Protein AF-A0A522HQA5-F1 (afdb_monomer_lite)

Foldseek 3Di:
DWDKDFLQDVVNVGDPDQLRIDTHDPVLRVCCVDNPCVVVSSVVVNVVSVPDPD

Structure (mmCIF, N/CA/C/O backbone):
data_AF-A0A522HQA5-F1
#
_entry.id   AF-A0A522HQA5-F1
#
loop_
_atom_site.group_PDB
_atom_site.id
_atom_site.type_symbol
_atom_site.label_atom_id
_atom_site.label_alt_id
_atom_site.label_comp_id
_atom_site.label_asym_id
_atom_site.label_entity_id
_atom_site.label_seq_id
_atom_s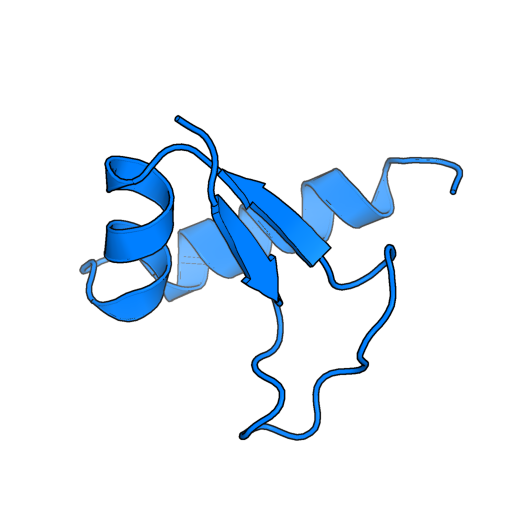ite.pdbx_PDB_ins_code
_atom_site.Cartn_x
_atom_site.Cartn_y
_atom_site.Cartn_z
_atom_site.occupancy
_atom_site.B_iso_or_equiv
_atom_site.auth_seq_id
_atom_site.auth_comp_id
_atom_site.auth_asym_id
_atom_site.auth_atom_id
_atom_site.pdbx_PDB_model_num
ATOM 1 N N . MET A 1 1 ? -11.083 -6.807 -15.037 1.00 86.75 1 MET A N 1
ATOM 2 C CA . MET A 1 1 ? -10.766 -7.689 -13.895 1.00 86.75 1 MET A CA 1
ATOM 3 C C . MET A 1 1 ? -9.999 -6.868 -12.875 1.00 86.75 1 MET A C 1
ATOM 5 O O . MET A 1 1 ? -9.163 -6.083 -13.303 1.00 86.75 1 MET A O 1
ATOM 9 N N . LEU A 1 2 ? -10.332 -6.973 -11.590 1.00 96.88 2 LEU A N 1
ATOM 10 C CA . LEU A 1 2 ? -9.580 -6.339 -10.503 1.00 96.88 2 LEU A CA 1
ATOM 11 C C . LEU A 1 2 ? -8.750 -7.405 -9.780 1.00 96.88 2 LEU A C 1
ATOM 13 O O . LEU A 1 2 ? -9.115 -8.578 -9.793 1.00 96.88 2 LEU A O 1
ATOM 17 N N . GLU A 1 3 ? -7.653 -6.986 -9.165 1.00 98.19 3 GLU A N 1
ATOM 18 C CA . GLU A 1 3 ? -6.696 -7.820 -8.443 1.00 98.19 3 GLU A CA 1
ATOM 19 C C . GLU A 1 3 ? -6.511 -7.246 -7.035 1.00 98.19 3 GLU A C 1
ATOM 21 O O . GLU A 1 3 ? -6.408 -6.029 -6.869 1.00 98.19 3 GLU A O 1
ATOM 26 N N . VAL A 1 4 ? -6.499 -8.112 -6.020 1.00 97.25 4 VAL A N 1
ATOM 27 C CA . VAL A 1 4 ? -6.240 -7.700 -4.635 1.00 97.25 4 VAL A CA 1
ATOM 28 C C . VAL A 1 4 ? -4.744 -7.469 -4.459 1.00 97.25 4 VAL A C 1
ATOM 30 O O . VAL A 1 4 ? -3.928 -8.300 -4.856 1.00 97.25 4 VAL A O 1
ATOM 33 N N . HIS A 1 5 ? -4.398 -6.340 -3.852 1.00 97.69 5 HIS A N 1
ATOM 34 C CA . HIS A 1 5 ? -3.031 -5.946 -3.561 1.00 97.69 5 HIS A CA 1
ATOM 35 C C . HIS A 1 5 ? -2.881 -5.569 -2.093 1.00 97.69 5 HIS A C 1
ATOM 37 O O . HIS A 1 5 ? -3.588 -4.677 -1.624 1.00 97.69 5 HIS A O 1
ATOM 43 N N . HIS A 1 6 ? -1.917 -6.176 -1.402 1.00 98.25 6 HIS A N 1
ATOM 44 C CA . HIS A 1 6 ? -1.479 -5.713 -0.087 1.00 98.25 6 HIS A CA 1
ATOM 45 C C . HIS A 1 6 ? -0.515 -4.530 -0.235 1.00 98.25 6 HIS A C 1
ATOM 47 O O . HIS A 1 6 ? 0.543 -4.666 -0.853 1.00 98.25 6 HIS A O 1
ATOM 53 N N . VAL A 1 7 ? -0.871 -3.373 0.329 1.00 96.69 7 VAL A N 1
ATOM 54 C CA . VAL A 1 7 ? -0.094 -2.127 0.244 1.00 96.69 7 VAL A CA 1
ATOM 55 C C . VAL A 1 7 ? 1.284 -2.313 0.866 1.00 96.69 7 VAL A C 1
ATOM 57 O O . VAL A 1 7 ? 2.287 -1.997 0.224 1.00 96.69 7 VAL A O 1
ATOM 60 N N . VAL A 1 8 ? 1.342 -2.865 2.078 1.00 95.81 8 VAL A N 1
ATOM 61 C CA . VAL A 1 8 ? 2.541 -3.471 2.659 1.00 95.81 8 VAL A CA 1
ATOM 62 C C . VAL A 1 8 ? 2.512 -4.967 2.315 1.00 95.81 8 VAL A C 1
ATOM 64 O O . VAL A 1 8 ? 1.586 -5.657 2.738 1.00 95.81 8 VAL A O 1
ATOM 67 N N . PRO A 1 9 ? 3.477 -5.496 1.545 1.00 96.25 9 PRO A N 1
ATOM 68 C CA . PRO A 1 9 ? 3.504 -6.893 1.144 1.00 96.25 9 PRO A CA 1
ATOM 69 C C . PRO A 1 9 ? 3.588 -7.812 2.354 1.00 96.25 9 PRO A C 1
ATOM 71 O O . PRO A 1 9 ? 4.323 -7.532 3.300 1.00 96.25 9 PRO A O 1
ATOM 74 N N . LEU A 1 10 ? 2.943 -8.972 2.267 1.00 97.00 10 LEU A N 1
ATOM 75 C CA . LEU A 1 10 ? 3.027 -9.998 3.311 1.00 97.00 10 LEU A CA 1
ATOM 76 C C . LEU A 1 10 ? 4.479 -10.456 3.556 1.00 97.00 10 LEU A C 1
ATOM 78 O O . LEU A 1 10 ? 4.876 -10.698 4.691 1.00 97.00 10 LEU A O 1
ATOM 82 N N . ALA A 1 11 ? 5.309 -10.496 2.505 1.00 96.56 11 ALA A N 1
ATOM 83 C CA . ALA A 1 11 ? 6.740 -10.808 2.609 1.00 96.56 11 ALA A CA 1
ATOM 84 C C . ALA A 1 11 ? 7.556 -9.744 3.374 1.00 96.56 11 ALA A C 1
ATOM 86 O O . ALA A 1 11 ? 8.656 -10.035 3.833 1.00 96.56 11 ALA A O 1
ATOM 87 N N . GLU A 1 12 ? 7.025 -8.524 3.513 1.00 95.44 12 GLU A N 1
ATOM 88 C CA . GLU A 1 12 ? 7.594 -7.425 4.308 1.00 95.44 12 GLU A CA 1
ATOM 89 C C . GLU A 1 12 ? 6.888 -7.302 5.676 1.00 95.44 12 GLU A C 1
ATOM 91 O O . GLU A 1 12 ? 6.932 -6.241 6.293 1.00 95.44 12 GLU A O 1
ATOM 96 N N . HIS A 1 13 ? 6.230 -8.370 6.148 1.00 96.56 13 HIS A N 1
ATOM 97 C CA . HIS A 1 13 ? 5.431 -8.401 7.382 1.00 96.56 13 HIS A CA 1
ATOM 98 C C . HIS A 1 13 ? 4.203 -7.473 7.379 1.00 96.56 13 HIS A C 1
ATOM 100 O O . HIS A 1 13 ? 3.783 -7.003 8.433 1.00 96.56 13 HIS A O 1
ATOM 106 N N . GLY A 1 14 ? 3.614 -7.199 6.211 1.00 96.44 14 GLY A N 1
ATOM 107 C CA . GLY A 1 14 ? 2.311 -6.537 6.134 1.00 96.44 14 GLY A CA 1
ATOM 108 C C . GLY A 1 14 ? 1.172 -7.433 6.625 1.00 96.44 14 GLY A C 1
ATOM 109 O O . GLY A 1 14 ? 1.206 -8.646 6.422 1.00 96.44 14 GLY A O 1
ATOM 110 N N . ASP A 1 15 ? 0.149 -6.830 7.230 1.00 96.56 15 ASP A N 1
ATOM 111 C CA . ASP A 1 15 ? -1.015 -7.553 7.749 1.00 96.56 15 ASP A CA 1
ATOM 112 C C . ASP A 1 15 ? -1.942 -8.036 6.625 1.00 96.56 15 ASP A C 1
ATOM 114 O O . ASP A 1 15 ? -2.209 -7.306 5.665 1.00 96.56 15 ASP A O 1
ATOM 118 N N . ASP A 1 16 ? -2.506 -9.235 6.768 1.00 97.19 16 ASP A N 1
ATOM 119 C CA . ASP A 1 16 ? -3.545 -9.743 5.865 1.00 97.19 16 ASP A CA 1
ATOM 120 C C . ASP A 1 16 ? -4.932 -9.233 6.296 1.00 97.19 16 ASP A C 1
ATOM 122 O O . ASP A 1 16 ? -5.755 -9.957 6.855 1.00 97.19 16 ASP A O 1
ATOM 126 N N . THR A 1 17 ? -5.156 -7.928 6.121 1.00 95.12 17 THR A N 1
ATOM 127 C CA . THR A 1 17 ? -6.383 -7.233 6.544 1.00 95.12 17 THR A CA 1
ATOM 128 C C . THR A 1 17 ? -6.890 -6.270 5.474 1.00 95.12 17 THR A C 1
ATOM 130 O O . THR A 1 17 ? -6.139 -5.819 4.608 1.00 95.12 17 THR A O 1
ATOM 133 N N . LEU A 1 18 ? -8.171 -5.889 5.564 1.00 94.19 18 LEU A N 1
ATOM 134 C CA . LEU A 1 18 ? -8.775 -4.889 4.673 1.00 94.19 18 LEU A CA 1
ATOM 135 C C . LEU A 1 18 ? -8.084 -3.522 4.764 1.00 94.19 18 LEU A C 1
ATOM 137 O O . LEU A 1 18 ? -7.952 -2.841 3.753 1.00 94.19 18 LEU A O 1
ATOM 141 N N . ALA A 1 19 ? -7.573 -3.153 5.941 1.00 95.25 19 ALA A N 1
ATOM 142 C CA . ALA A 1 19 ? -6.830 -1.908 6.142 1.00 95.25 19 ALA A CA 1
ATOM 143 C C . ALA A 1 19 ? -5.492 -1.865 5.374 1.00 95.25 19 ALA A C 1
ATOM 145 O O . ALA A 1 19 ? -4.931 -0.791 5.167 1.00 95.25 19 ALA A O 1
ATOM 146 N N . ASN A 1 20 ? -4.986 -3.019 4.930 1.00 96.62 20 ASN A N 1
ATOM 147 C CA . ASN A 1 20 ? -3.765 -3.139 4.141 1.00 96.62 20 ASN A CA 1
ATOM 148 C C . ASN A 1 20 ? -4.034 -3.620 2.704 1.00 96.62 20 ASN A C 1
ATOM 150 O O . ASN A 1 20 ? -3.089 -3.798 1.943 1.00 96.62 20 ASN A O 1
ATOM 154 N N . ALA A 1 21 ? -5.287 -3.834 2.296 1.00 96.69 21 ALA A N 1
ATOM 155 C CA . ALA A 1 21 ? -5.618 -4.421 1.000 1.00 96.69 21 ALA A CA 1
ATOM 156 C C . ALA A 1 21 ? -6.447 -3.472 0.123 1.00 96.69 21 ALA A C 1
ATOM 158 O O . ALA A 1 21 ? -7.335 -2.770 0.596 1.00 96.69 21 ALA A O 1
ATOM 159 N N . ALA A 1 22 ? -6.189 -3.478 -1.186 1.00 97.00 22 ALA A N 1
ATOM 160 C CA . ALA A 1 22 ? -6.977 -2.732 -2.166 1.00 97.00 22 ALA A CA 1
ATOM 161 C C . ALA A 1 22 ? -7.226 -3.542 -3.441 1.00 97.00 22 ALA A C 1
ATOM 163 O O . ALA A 1 22 ? -6.356 -4.280 -3.901 1.00 97.00 22 ALA A O 1
ATOM 164 N N . ALA A 1 23 ? -8.401 -3.358 -4.046 1.00 97.38 23 ALA A N 1
ATOM 165 C CA . ALA A 1 23 ? -8.717 -3.896 -5.365 1.00 97.38 23 ALA A CA 1
ATOM 166 C C . ALA A 1 23 ? -8.236 -2.928 -6.458 1.00 97.38 23 ALA A C 1
ATOM 168 O O . ALA A 1 23 ? -8.682 -1.783 -6.527 1.00 97.38 23 ALA A O 1
ATOM 169 N N . LEU A 1 24 ? -7.337 -3.385 -7.329 1.00 97.75 24 LEU A N 1
ATOM 170 C CA . LEU A 1 24 ? -6.691 -2.571 -8.361 1.00 97.75 24 LEU A CA 1
ATOM 171 C C . LEU A 1 24 ? -6.875 -3.180 -9.749 1.00 97.75 24 LEU A C 1
ATOM 173 O O . LEU A 1 24 ? -7.016 -4.389 -9.897 1.00 97.75 24 LEU A O 1
ATOM 177 N N . CYS A 1 25 ? -6.834 -2.363 -10.801 1.00 98.00 25 CYS A N 1
ATOM 178 C CA . CYS A 1 25 ? -6.727 -2.911 -12.153 1.00 98.00 25 CYS A CA 1
ATOM 179 C C . CYS A 1 25 ? -5.321 -3.515 -12.383 1.00 98.00 25 CYS A C 1
ATOM 181 O O . CYS A 1 25 ? -4.367 -3.097 -11.717 1.00 98.00 25 CYS A O 1
ATOM 183 N N . PRO A 1 26 ? -5.141 -4.423 -13.364 1.00 97.50 26 PRO A N 1
ATOM 184 C CA . PRO A 1 26 ? -3.867 -5.120 -13.574 1.00 97.50 26 PRO A CA 1
ATOM 185 C C . PRO A 1 26 ? -2.700 -4.170 -13.880 1.00 97.50 26 PRO A C 1
ATOM 187 O O . PRO A 1 26 ? -1.555 -4.424 -13.509 1.00 97.50 26 PRO A O 1
ATOM 190 N N . HIS A 1 27 ? -2.986 -3.035 -14.531 1.00 96.50 27 HIS A N 1
ATOM 191 C CA . HIS A 1 27 ? -1.988 -2.001 -14.803 1.00 96.50 27 HIS A CA 1
ATOM 192 C C . HIS A 1 27 ? -1.478 -1.351 -13.509 1.00 96.50 27 HIS A C 1
ATOM 194 O O . HIS A 1 27 ? -0.276 -1.355 -13.249 1.00 96.50 27 HIS A O 1
ATOM 200 N N . CYS A 1 28 ? -2.386 -0.836 -12.674 1.00 97.19 28 CYS A N 1
ATOM 201 C CA . CYS A 1 28 ? -2.026 -0.200 -11.406 1.00 97.19 28 CYS A CA 1
ATOM 202 C C . CYS A 1 28 ? -1.372 -1.193 -10.438 1.00 97.19 28 CYS A C 1
ATOM 204 O O . CYS A 1 28 ? -0.420 -0.833 -9.746 1.00 97.19 28 CYS A O 1
ATOM 206 N N . HIS A 1 29 ? -1.837 -2.447 -10.425 1.00 97.94 29 HIS A N 1
ATOM 207 C CA . HIS A 1 29 ? -1.228 -3.495 -9.614 1.00 97.94 29 HIS A CA 1
ATOM 208 C C . HIS A 1 29 ? 0.234 -3.739 -10.023 1.00 97.94 29 HIS A C 1
ATOM 210 O O . HIS A 1 29 ? 1.129 -3.706 -9.178 1.00 97.94 29 HIS A O 1
ATOM 216 N N . ARG A 1 30 ? 0.517 -3.869 -11.329 1.00 96.81 30 ARG A N 1
ATOM 217 C CA . ARG A 1 30 ? 1.891 -4.011 -11.842 1.00 96.81 30 ARG A CA 1
ATOM 218 C C . ARG A 1 30 ? 2.762 -2.785 -11.556 1.00 96.81 30 ARG A C 1
ATOM 220 O O . ARG A 1 30 ? 3.938 -2.943 -11.231 1.00 96.81 30 ARG A O 1
ATOM 227 N N . GLU A 1 31 ? 2.225 -1.572 -11.668 1.00 96.88 31 GLU A N 1
ATOM 228 C CA . GLU A 1 31 ? 2.977 -0.348 -11.358 1.00 96.88 31 GLU A CA 1
ATOM 229 C C . GLU A 1 31 ? 3.436 -0.285 -9.894 1.00 96.88 31 GLU A C 1
ATOM 231 O O . GLU A 1 31 ? 4.521 0.230 -9.626 1.00 96.88 31 GLU A O 1
ATOM 236 N N . LEU A 1 32 ? 2.655 -0.820 -8.953 1.00 97.25 32 LEU A N 1
ATOM 237 C CA . LEU A 1 32 ? 3.049 -0.902 -7.543 1.00 97.25 32 LEU A CA 1
ATOM 238 C C . LEU A 1 32 ? 4.143 -1.947 -7.291 1.00 97.25 32 LEU A C 1
ATOM 240 O O . LEU A 1 32 ? 4.976 -1.748 -6.409 1.00 97.25 32 LEU A O 1
ATOM 244 N N . HIS A 1 33 ? 4.203 -3.009 -8.097 1.00 95.94 33 HIS A N 1
ATOM 245 C CA . HIS A 1 33 ? 5.281 -4.002 -8.019 1.00 95.94 33 HIS A CA 1
ATOM 246 C C . HIS A 1 33 ? 6.577 -3.521 -8.682 1.00 95.94 33 HIS A C 1
ATOM 248 O O . HIS A 1 33 ? 7.663 -3.657 -8.116 1.00 95.94 33 HIS A O 1
ATOM 254 N N . SER A 1 34 ? 6.494 -2.946 -9.884 1.00 96.12 34 SER A N 1
ATOM 255 C CA . SER A 1 34 ? 7.673 -2.746 -10.748 1.00 96.12 34 SER A CA 1
ATOM 256 C C . SER A 1 34 ? 7.781 -1.358 -11.386 1.00 96.12 34 SER A C 1
ATOM 258 O O . SER A 1 34 ? 8.723 -1.100 -12.134 1.00 96.12 34 SER A O 1
ATOM 260 N N . GLY A 1 35 ? 6.852 -0.444 -11.110 1.00 96.62 35 GLY A N 1
ATOM 261 C CA . GLY A 1 35 ? 6.863 0.905 -11.673 1.00 96.62 35 GLY A CA 1
ATOM 262 C C . GLY A 1 35 ? 7.941 1.807 -11.065 1.00 96.62 35 GLY A C 1
ATOM 263 O O . GLY A 1 35 ? 8.314 1.676 -9.897 1.00 96.62 35 GLY A O 1
ATOM 264 N N . LYS A 1 36 ? 8.402 2.795 -11.847 1.00 97.50 36 LYS A N 1
ATOM 265 C CA . LYS A 1 36 ? 9.383 3.804 -11.396 1.00 97.50 36 LYS A CA 1
ATOM 266 C C . LYS A 1 36 ? 8.893 4.584 -10.169 1.00 97.50 36 LYS A C 1
ATOM 268 O O . LYS A 1 36 ? 9.667 4.833 -9.252 1.00 97.50 36 LYS A O 1
ATOM 273 N N . ASN A 1 37 ? 7.590 4.869 -10.116 1.00 96.25 37 ASN A N 1
ATOM 274 C CA . ASN A 1 37 ? 6.954 5.647 -9.048 1.00 96.25 37 ASN A CA 1
ATOM 275 C C . ASN A 1 37 ? 6.288 4.761 -7.979 1.00 96.25 37 ASN A C 1
ATOM 277 O O . ASN A 1 37 ? 5.380 5.217 -7.285 1.00 96.25 37 ASN A O 1
ATOM 281 N N . ARG A 1 38 ? 6.691 3.486 -7.835 1.00 95.62 38 ARG A N 1
ATOM 282 C CA . ARG A 1 38 ? 6.021 2.546 -6.915 1.00 95.62 38 ARG A CA 1
ATOM 283 C C . ARG A 1 38 ? 5.945 3.048 -5.472 1.00 95.62 38 ARG A C 1
ATOM 285 O O . ARG A 1 38 ? 4.941 2.834 -4.805 1.00 95.62 38 ARG A O 1
ATOM 292 N N . LYS A 1 39 ? 6.982 3.754 -4.999 1.00 95.94 39 LYS A N 1
ATOM 293 C CA . LYS A 1 39 ? 7.042 4.295 -3.631 1.00 95.94 39 LYS A CA 1
ATOM 294 C C . LYS A 1 39 ? 5.991 5.382 -3.411 1.00 95.94 39 LYS A C 1
ATOM 296 O O . LYS A 1 39 ? 5.300 5.358 -2.397 1.00 95.94 39 LYS A O 1
ATOM 301 N N . ASP A 1 40 ? 5.846 6.290 -4.370 1.00 97.50 40 ASP A N 1
ATOM 302 C CA . ASP A 1 40 ? 4.876 7.383 -4.287 1.00 97.50 40 ASP A CA 1
A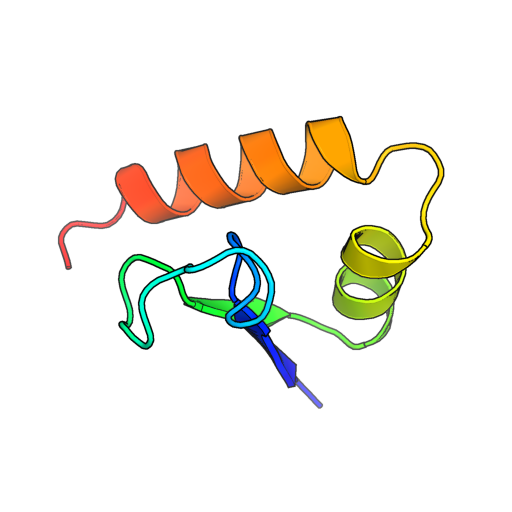TOM 303 C C . ASP A 1 40 ? 3.453 6.853 -4.440 1.00 97.50 40 ASP A C 1
ATOM 305 O O . ASP A 1 40 ? 2.585 7.180 -3.637 1.00 97.50 40 ASP A O 1
ATOM 309 N N . ARG A 1 41 ? 3.231 5.936 -5.391 1.00 96.69 41 ARG A N 1
ATOM 310 C CA . ARG A 1 41 ? 1.936 5.262 -5.554 1.00 96.69 41 ARG A CA 1
ATOM 311 C C . ARG A 1 41 ? 1.539 4.467 -4.306 1.00 96.69 41 ARG A C 1
ATOM 313 O O . ARG A 1 41 ? 0.385 4.552 -3.900 1.00 96.69 41 ARG A O 1
ATOM 320 N N . ARG A 1 42 ? 2.476 3.754 -3.661 1.00 96.19 42 ARG A N 1
ATOM 321 C CA . ARG A 1 42 ? 2.227 3.044 -2.391 1.00 96.19 42 ARG A CA 1
ATOM 322 C C . ARG A 1 42 ? 1.807 4.023 -1.292 1.00 96.19 42 ARG A C 1
ATOM 324 O O . ARG A 1 42 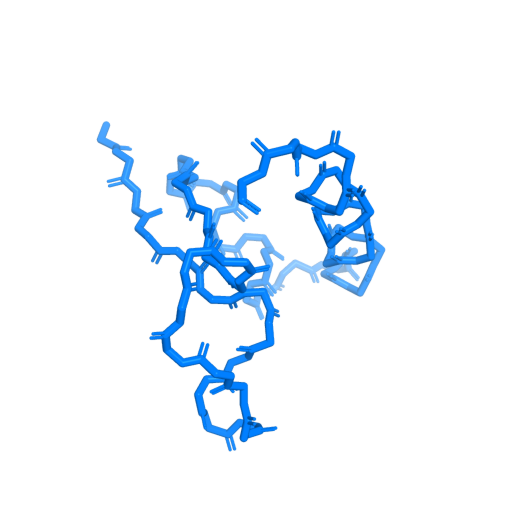? 0.821 3.764 -0.614 1.00 96.19 42 ARG A O 1
ATOM 331 N N . LYS A 1 43 ? 2.505 5.158 -1.145 1.00 96.88 43 LYS A N 1
ATOM 332 C CA . LYS A 1 43 ? 2.142 6.204 -0.170 1.00 96.88 43 LYS A CA 1
ATOM 333 C C . LYS A 1 43 ? 0.754 6.786 -0.433 1.00 96.88 43 LYS A C 1
ATOM 335 O O . LYS A 1 43 ? -0.026 6.917 0.502 1.00 96.88 43 LYS A O 1
ATOM 340 N N . MET A 1 44 ? 0.442 7.111 -1.688 1.00 96.81 44 MET A N 1
ATOM 341 C CA . MET A 1 44 ? -0.875 7.634 -2.067 1.00 96.81 44 MET A CA 1
ATOM 342 C C . MET A 1 44 ? -1.988 6.630 -1.768 1.00 96.81 44 MET A C 1
ATOM 344 O O . MET A 1 44 ? -3.018 7.006 -1.217 1.00 96.81 44 MET A O 1
ATOM 348 N N . LEU A 1 45 ? -1.773 5.355 -2.102 1.00 96.38 45 LEU A N 1
ATOM 349 C CA . LEU A 1 45 ? -2.744 4.297 -1.845 1.00 96.38 45 LEU A CA 1
ATOM 350 C C . LEU A 1 45 ? -2.953 4.079 -0.341 1.00 96.38 45 LEU A C 1
ATOM 352 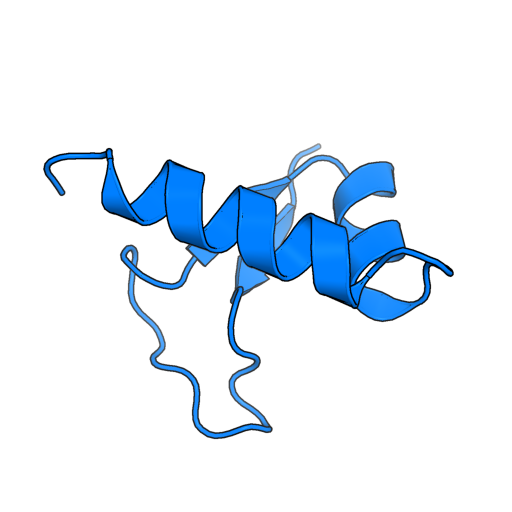O O . LEU A 1 45 ? -4.095 4.043 0.102 1.00 96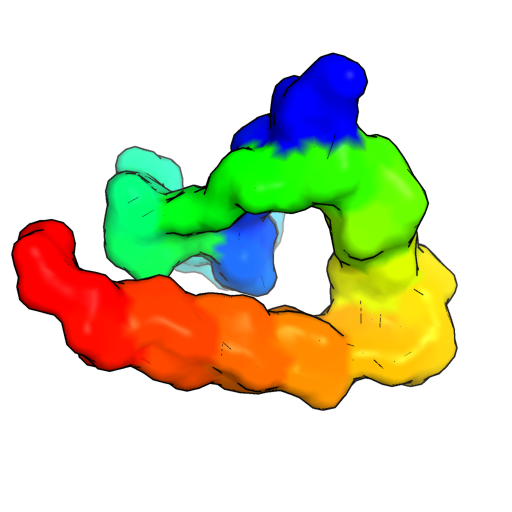.38 45 LEU A O 1
ATOM 356 N N . ALA A 1 46 ? -1.873 4.017 0.445 1.00 95.56 46 ALA A N 1
ATOM 357 C CA . ALA A 1 46 ? -1.945 3.913 1.904 1.00 95.56 46 ALA A CA 1
ATOM 358 C C . ALA A 1 46 ? -2.732 5.080 2.520 1.00 95.56 46 ALA A C 1
ATOM 360 O O . ALA A 1 46 ? -3.613 4.868 3.348 1.00 95.56 46 ALA A O 1
ATOM 361 N N . ALA A 1 47 ? -2.447 6.311 2.078 1.00 95.94 47 ALA A N 1
ATOM 362 C CA . ALA A 1 47 ? -3.161 7.496 2.537 1.00 95.94 47 ALA A CA 1
ATOM 363 C C . ALA A 1 47 ? -4.651 7.429 2.185 1.00 95.94 47 ALA A C 1
ATOM 365 O O . ALA A 1 47 ? -5.481 7.759 3.022 1.00 95.94 47 ALA A O 1
ATOM 366 N N . HIS A 1 48 ? -4.998 6.971 0.979 1.00 94.44 48 HIS A N 1
ATOM 367 C CA . HIS A 1 48 ? -6.393 6.827 0.577 1.00 94.44 48 HIS 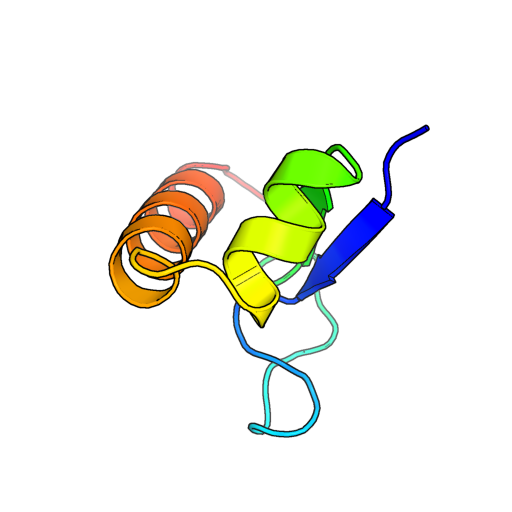A CA 1
ATOM 368 C C . HIS A 1 48 ? -7.134 5.792 1.430 1.00 94.44 48 HIS A C 1
ATOM 370 O O . HIS A 1 48 ? -8.204 6.101 1.946 1.00 94.44 48 HIS A O 1
ATOM 376 N N . ILE A 1 49 ? -6.555 4.606 1.644 1.00 94.31 49 ILE A N 1
ATOM 377 C CA . ILE A 1 49 ? -7.166 3.569 2.490 1.00 94.31 49 ILE A CA 1
ATOM 378 C C . ILE A 1 49 ? -7.372 4.081 3.919 1.00 94.31 49 ILE A C 1
ATOM 380 O O . ILE A 1 49 ? -8.440 3.875 4.482 1.00 94.31 49 ILE A O 1
ATOM 384 N N . ALA A 1 50 ? -6.414 4.831 4.473 1.00 92.38 50 ALA A N 1
ATOM 385 C CA . ALA A 1 50 ? -6.530 5.415 5.810 1.00 92.38 50 ALA A CA 1
ATOM 386 C C . ALA A 1 50 ? -7.667 6.450 5.952 1.00 92.38 50 ALA A C 1
ATOM 388 O O . ALA A 1 50 ? -8.077 6.750 7.070 1.00 92.38 50 ALA A O 1
ATOM 389 N N . THR A 1 51 ? -8.181 7.010 4.846 1.00 93.81 51 THR A N 1
ATOM 390 C CA . THR A 1 51 ? -9.368 7.892 4.878 1.00 93.81 51 THR A CA 1
ATOM 391 C C . THR A 1 51 ? -10.690 7.134 4.909 1.00 93.81 51 THR A C 1
ATOM 393 O O . THR A 1 51 ? -11.732 7.737 5.163 1.00 93.81 51 THR A O 1
ATOM 396 N N . LEU A 1 52 ? -10.672 5.830 4.634 1.00 88.88 52 LEU A N 1
ATOM 397 C CA . LEU A 1 52 ? -11.867 5.005 4.664 1.00 88.88 52 LEU A CA 1
ATOM 398 C C . LEU A 1 52 ? -12.145 4.614 6.117 1.00 88.88 52 LEU A C 1
ATOM 400 O O . LEU A 1 52 ? -11.289 4.054 6.795 1.00 88.88 52 LEU A O 1
ATOM 404 N N . SER A 1 53 ? -13.348 4.916 6.600 1.00 69.25 53 SER A N 1
ATOM 405 C CA . SER A 1 53 ? -13.848 4.402 7.877 1.00 69.25 53 SER A CA 1
ATOM 406 C C . SER A 1 53 ? -14.228 2.929 7.712 1.00 69.25 53 SER A C 1
ATOM 408 O O . SER A 1 53 ? -15.399 2.612 7.506 1.00 69.25 53 SER A O 1
ATOM 410 N N . VAL A 1 54 ? -13.220 2.057 7.726 1.00 60.00 54 VAL A N 1
ATOM 411 C CA . VAL A 1 54 ? -13.359 0.592 7.784 1.00 60.00 54 VAL A CA 1
ATOM 412 C C . VAL A 1 54 ? -12.996 0.079 9.164 1.00 60.00 54 VAL A C 1
ATOM 414 O O . VAL A 1 54 ? -12.029 0.613 9.751 1.00 60.00 54 VAL A O 1
#

pLDDT: mean 94.94, std 6.33, range [60.0, 98.25]

Secondary structure (DSSP, 8-state):
--EEEESS-GGGT--SSGGGEEEE-HHHHHHHHH-TTHHHHHHHHHHHHHTS--

Radius of gyration: 10.59 Å; chains: 1; bounding box: 23×19×23 Å

Sequence (54 aa):
MLEVHHVVPLAEHGDDTLANAAALCPHCHRELHSGKNRKDRRKMLAAHIATLSV